Protein AF-A0A7W1JR65-F1 (afdb_monomer_lite)

Structure (mmCIF, N/CA/C/O backbone):
data_AF-A0A7W1JR65-F1
#
_entry.id   AF-A0A7W1JR65-F1
#
loop_
_atom_site.group_PDB
_atom_site.id
_atom_site.type_symbol
_atom_site.label_atom_id
_atom_site.label_alt_id
_atom_site.label_comp_id
_atom_site.label_asym_id
_atom_site.label_entity_id
_atom_site.label_seq_id
_atom_site.pdbx_PDB_ins_code
_atom_site.Cartn_x
_atom_site.Cartn_y
_atom_site.Cartn_z
_atom_site.occupancy
_atom_site.B_iso_or_equiv
_atom_site.auth_seq_id
_atom_site.auth_comp_id
_atom_site.auth_asym_id
_atom_site.auth_atom_id
_atom_site.pdbx_PDB_model_num
ATOM 1 N N . LYS A 1 1 ? -8.835 11.389 -4.921 1.00 63.66 1 LYS A N 1
ATOM 2 C CA . LYS A 1 1 ? -9.298 11.933 -3.617 1.00 63.66 1 LYS A CA 1
ATOM 3 C C . LYS A 1 1 ? -8.370 13.082 -3.230 1.00 63.66 1 LYS A C 1
ATOM 5 O O . LYS A 1 1 ? -7.216 13.019 -3.632 1.00 63.66 1 LYS A O 1
ATOM 10 N N . SER A 1 2 ? -8.854 14.125 -2.551 1.00 75.56 2 SER A N 1
ATOM 11 C CA . SER A 1 2 ? -8.025 15.269 -2.125 1.00 75.56 2 SER A CA 1
ATOM 12 C C . SER A 1 2 ? -7.551 15.106 -0.680 1.00 75.56 2 SER A C 1
ATOM 14 O O . SER A 1 2 ? -8.178 14.383 0.097 1.00 75.56 2 SER A O 1
ATOM 16 N N . ILE A 1 3 ? -6.483 15.819 -0.310 1.00 81.12 3 ILE A N 1
ATOM 17 C CA . ILE A 1 3 ? -5.942 15.844 1.060 1.00 81.12 3 ILE A CA 1
ATOM 18 C C . ILE A 1 3 ? -7.024 16.238 2.076 1.00 81.12 3 ILE A C 1
ATOM 20 O O . ILE A 1 3 ? -7.125 15.618 3.129 1.00 81.12 3 ILE A O 1
ATOM 24 N N . GLU A 1 4 ? -7.885 17.195 1.728 1.00 85.56 4 GLU A N 1
ATOM 25 C CA . GLU A 1 4 ? -8.994 17.657 2.574 1.00 85.56 4 GLU A CA 1
ATOM 26 C C . GLU A 1 4 ? -10.010 16.545 2.866 1.00 85.56 4 GLU A C 1
ATOM 28 O O . GLU A 1 4 ? -10.519 16.428 3.977 1.00 85.56 4 GLU A O 1
ATOM 33 N N . THR A 1 5 ? -10.275 15.685 1.879 1.00 85.56 5 THR A N 1
ATOM 34 C CA . THR A 1 5 ? -11.238 14.579 2.017 1.00 85.56 5 THR A CA 1
ATOM 35 C C . THR A 1 5 ? -10.640 13.324 2.651 1.00 85.56 5 THR A C 1
ATOM 37 O O . THR A 1 5 ? -11.378 12.476 3.150 1.00 85.56 5 THR A O 1
ATOM 40 N N . THR A 1 6 ? -9.312 13.175 2.632 1.00 82.62 6 THR A N 1
ATOM 41 C CA . THR A 1 6 ? -8.609 12.000 3.169 1.00 82.62 6 THR A CA 1
ATOM 42 C C . THR A 1 6 ? -7.302 12.377 3.877 1.00 82.62 6 THR A C 1
ATOM 44 O O . THR A 1 6 ? -6.231 11.911 3.477 1.00 82.62 6 THR A O 1
ATOM 47 N N . PRO A 1 7 ? -7.357 13.176 4.959 1.00 83.94 7 PRO A N 1
ATOM 48 C CA . PRO A 1 7 ? -6.157 13.713 5.603 1.00 83.94 7 PRO A CA 1
ATOM 49 C C . PRO A 1 7 ? -5.253 12.616 6.182 1.00 83.94 7 PRO A C 1
ATOM 51 O O . PRO A 1 7 ? -4.033 12.741 6.159 1.00 83.94 7 PRO A O 1
ATOM 54 N N . LYS A 1 8 ? -5.836 11.491 6.621 1.00 81.81 8 LYS A N 1
ATOM 55 C CA . LYS A 1 8 ? -5.101 10.348 7.194 1.00 81.81 8 LYS A CA 1
ATOM 56 C C . LYS A 1 8 ? -4.180 9.622 6.206 1.00 81.81 8 LYS A C 1
ATOM 58 O O . LYS A 1 8 ? -3.318 8.871 6.640 1.00 81.81 8 LYS A O 1
ATOM 63 N N . VAL A 1 9 ? -4.362 9.823 4.900 1.00 84.44 9 VAL A N 1
ATOM 64 C CA . VAL A 1 9 ? -3.545 9.192 3.846 1.00 84.44 9 VAL A CA 1
ATOM 65 C C . VAL A 1 9 ? -2.961 10.223 2.879 1.00 84.44 9 VAL A C 1
ATOM 67 O O . VAL A 1 9 ? -2.575 9.884 1.768 1.00 84.44 9 VAL A O 1
ATOM 70 N N . ALA A 1 10 ? -2.872 11.488 3.301 1.00 85.88 10 ALA A N 1
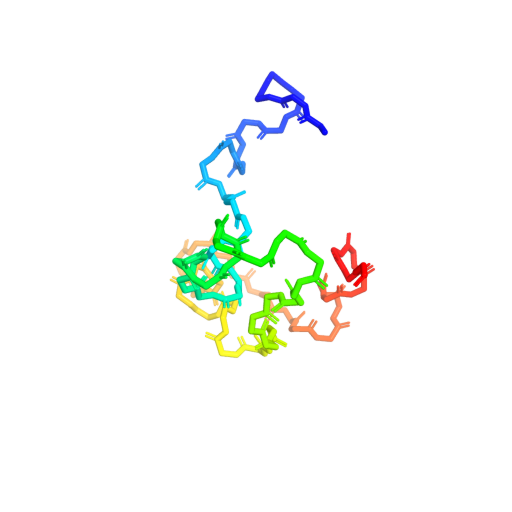ATOM 71 C CA . ALA A 1 10 ? -2.420 12.598 2.462 1.00 85.88 10 ALA A CA 1
ATOM 72 C C . ALA A 1 10 ? -1.023 12.394 1.845 1.00 85.88 10 ALA A C 1
ATOM 74 O O . ALA A 1 10 ? -0.759 12.902 0.762 1.00 85.88 10 ALA A O 1
ATOM 75 N N . ASN A 1 11 ? -0.154 11.628 2.513 1.00 86.56 11 ASN A N 1
ATOM 76 C CA . ASN A 1 11 ? 1.218 11.347 2.078 1.00 86.56 11 ASN A CA 1
ATOM 77 C C . ASN A 1 11 ? 1.438 9.874 1.683 1.00 86.56 11 ASN A C 1
ATOM 79 O O . ASN A 1 11 ? 2.574 9.409 1.647 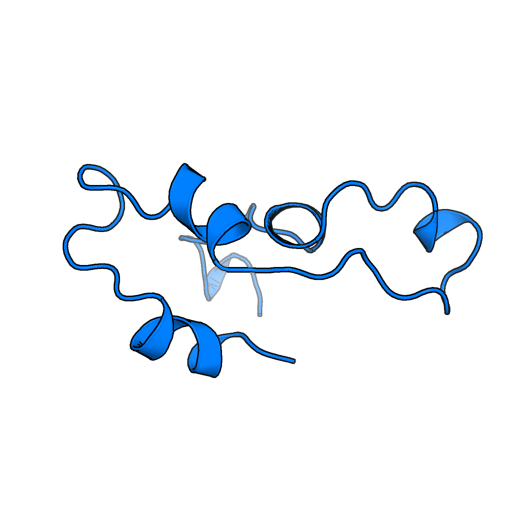1.00 86.56 11 ASN A O 1
ATOM 83 N N . VAL A 1 12 ? 0.365 9.124 1.415 1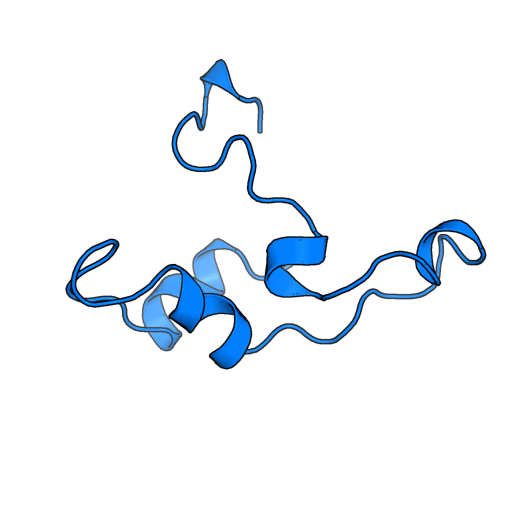.00 90.75 12 VAL A N 1
ATOM 84 C CA . VAL A 1 12 ? 0.449 7.738 0.936 1.00 90.75 12 VAL A CA 1
ATOM 85 C C . VAL A 1 12 ? 0.279 7.748 -0.582 1.00 90.75 12 VAL A C 1
ATOM 87 O O . VAL A 1 12 ? -0.826 7.931 -1.091 1.00 90.75 12 VAL A O 1
ATOM 90 N N . GLY A 1 13 ? 1.394 7.607 -1.300 1.00 89.38 13 GLY A N 1
ATOM 91 C CA . GLY A 1 13 ? 1.451 7.638 -2.764 1.00 89.38 13 GLY A CA 1
ATOM 92 C C . GLY A 1 13 ? 1.649 6.254 -3.387 1.00 89.38 13 GLY A C 1
ATOM 93 O O . GLY A 1 13 ? 1.742 5.247 -2.689 1.00 89.38 13 GLY A O 1
ATOM 94 N N . CYS A 1 14 ? 1.774 6.199 -4.717 1.00 91.00 14 CYS A N 1
ATOM 95 C CA . CYS A 1 14 ? 1.959 4.948 -5.470 1.00 91.00 14 CYS A CA 1
ATOM 96 C C . CYS A 1 14 ? 3.146 4.121 -4.941 1.00 91.00 14 CYS A C 1
ATOM 98 O O . CYS A 1 14 ? 3.081 2.899 -4.809 1.00 91.00 14 CYS A O 1
ATOM 100 N N . GLU A 1 15 ? 4.236 4.805 -4.600 1.00 92.38 15 GLU A N 1
ATOM 101 C CA . GLU A 1 15 ? 5.487 4.183 -4.163 1.00 92.38 15 GLU A CA 1
ATOM 102 C C . GLU A 1 15 ? 5.388 3.553 -2.771 1.00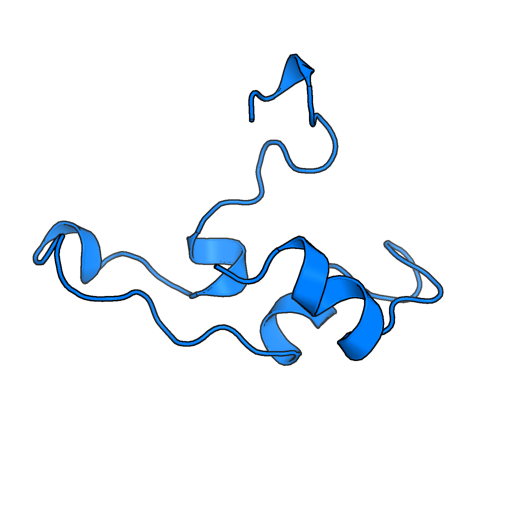 92.38 15 GLU A C 1
ATOM 104 O O . GLU A 1 15 ? 6.134 2.620 -2.477 1.00 92.38 15 GLU A O 1
ATOM 109 N N . SER A 1 16 ? 4.429 3.992 -1.947 1.00 93.06 16 SER A N 1
ATOM 110 C CA . SER A 1 16 ? 4.175 3.419 -0.621 1.00 93.06 16 SER A CA 1
ATOM 111 C C . SER A 1 16 ? 3.757 1.949 -0.697 1.00 93.06 16 SER A C 1
ATOM 113 O O . SER A 1 16 ? 4.004 1.203 0.244 1.00 93.06 16 SER A O 1
ATOM 115 N N . CYS A 1 17 ? 3.157 1.520 -1.814 1.00 93.25 17 CYS A N 1
ATOM 116 C CA . CYS A 1 17 ? 2.726 0.134 -2.015 1.00 93.25 17 CYS A CA 1
ATOM 117 C C . CYS A 1 17 ? 3.527 -0.600 -3.094 1.00 93.25 17 CYS A C 1
ATOM 119 O O . CYS A 1 17 ? 3.713 -1.812 -3.008 1.00 93.25 17 CYS A O 1
ATOM 121 N N . HIS A 1 18 ? 4.000 0.117 -4.113 1.00 92.69 18 HIS A N 1
ATOM 122 C CA . HIS A 1 18 ? 4.572 -0.497 -5.307 1.00 92.69 18 HIS A CA 1
ATOM 123 C C . HIS A 1 18 ? 6.095 -0.335 -5.459 1.00 92.69 18 HIS A C 1
ATOM 125 O O . HIS A 1 18 ? 6.673 -0.776 -6.460 1.00 92.69 18 HIS A O 1
ATOM 131 N N . GLY A 1 19 ? 6.753 0.296 -4.485 1.00 89.56 19 GLY A N 1
ATOM 132 C CA . GLY A 1 19 ? 8.184 0.573 -4.532 1.00 89.56 19 GLY A CA 1
ATOM 133 C C . GLY A 1 19 ? 8.559 1.704 -5.503 1.00 89.56 19 GLY A C 1
ATOM 134 O O . GLY A 1 19 ? 7.687 2.422 -5.995 1.00 89.56 19 GLY A O 1
ATOM 135 N N . PRO A 1 20 ? 9.864 1.891 -5.779 1.00 89.56 20 PRO A N 1
ATOM 136 C CA . PRO A 1 20 ? 10.361 3.076 -6.477 1.00 89.56 20 PRO A CA 1
ATOM 137 C C . PRO A 1 20 ? 9.812 3.241 -7.903 1.00 89.56 20 PRO A C 1
ATOM 139 O O . PRO A 1 20 ? 9.949 2.354 -8.749 1.00 89.56 20 PRO A O 1
ATOM 142 N N . GLY A 1 21 ? 9.296 4.431 -8.213 1.00 86.44 21 GLY A N 1
ATOM 143 C CA . GLY A 1 21 ? 8.750 4.822 -9.516 1.00 86.44 21 GLY A CA 1
ATOM 144 C C . GLY A 1 21 ? 9.793 5.279 -10.542 1.00 86.44 21 GLY A C 1
ATOM 145 O O . GLY A 1 21 ? 9.436 5.772 -11.611 1.00 86.44 21 GLY A O 1
ATOM 146 N N . SER A 1 22 ? 11.093 5.116 -10.275 1.00 84.38 22 SER A N 1
ATOM 147 C CA . SER A 1 22 ? 12.171 5.615 -11.151 1.00 84.38 22 SER A CA 1
ATOM 148 C C . SER A 1 22 ? 12.095 5.079 -12.589 1.00 84.38 22 SER A C 1
ATOM 150 O O . SER A 1 22 ? 12.428 5.785 -13.545 1.00 84.38 22 SER A O 1
ATOM 152 N N . LYS A 1 23 ? 11.608 3.843 -12.760 1.00 80.69 23 LYS A N 1
ATOM 153 C CA . LYS A 1 23 ? 11.358 3.229 -14.074 1.00 80.69 23 LYS A CA 1
ATOM 154 C C . LYS A 1 23 ? 10.079 3.742 -14.738 1.00 80.69 23 LYS A C 1
ATOM 156 O O . LYS A 1 23 ? 10.028 3.786 -15.964 1.00 80.69 23 LYS A O 1
ATOM 161 N N . HIS A 1 24 ? 9.089 4.150 -13.947 1.00 82.75 24 HIS A N 1
ATOM 162 C CA . HIS A 1 24 ? 7.813 4.671 -14.431 1.00 82.75 24 HIS A CA 1
ATOM 163 C C . HIS A 1 24 ? 7.983 6.046 -15.094 1.00 82.75 24 HIS A C 1
ATOM 165 O O . HIS A 1 24 ? 7.461 6.261 -16.180 1.00 82.75 24 HIS A O 1
ATOM 171 N N . ASN A 1 25 ? 8.834 6.926 -14.548 1.00 80.19 25 ASN A N 1
ATOM 172 C CA 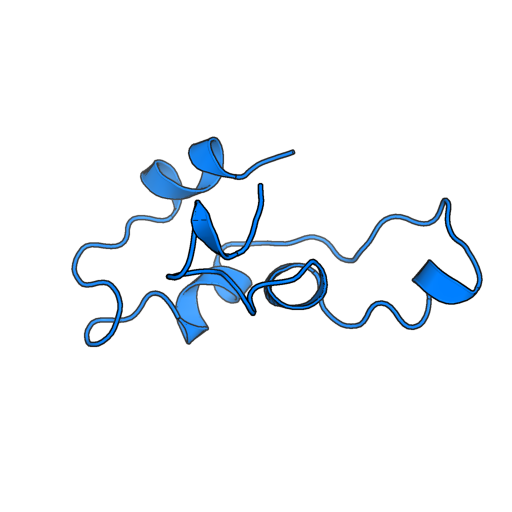. ASN A 1 25 ? 9.151 8.219 -15.180 1.00 80.19 25 ASN A CA 1
ATOM 173 C C . ASN A 1 25 ? 9.678 8.064 -16.624 1.00 80.19 25 ASN A C 1
ATOM 175 O O . ASN A 1 25 ? 9.282 8.779 -17.537 1.00 80.19 25 ASN A O 1
ATOM 179 N N . ARG A 1 26 ? 10.561 7.084 -16.857 1.00 83.06 26 ARG A N 1
ATOM 180 C CA . ARG A 1 26 ? 11.153 6.841 -18.187 1.00 83.06 26 ARG A CA 1
ATOM 181 C C . ARG A 1 26 ? 10.240 6.047 -19.122 1.00 83.06 26 ARG A C 1
ATOM 183 O O . ARG A 1 26 ? 10.459 6.038 -20.330 1.00 83.06 26 ARG A O 1
ATOM 190 N N . ARG A 1 27 ? 9.272 5.317 -18.568 1.00 84.56 27 ARG A N 1
ATOM 191 C CA . ARG A 1 27 ? 8.333 4.457 -19.294 1.00 84.56 27 ARG A CA 1
ATOM 192 C C . ARG A 1 27 ? 6.958 4.603 -18.636 1.00 84.56 27 ARG A C 1
ATOM 194 O O . ARG A 1 27 ? 6.593 3.736 -17.847 1.00 84.56 27 ARG A O 1
ATOM 201 N N . PRO A 1 28 ? 6.188 5.654 -18.958 1.00 78.25 28 PRO A N 1
ATOM 202 C CA . PRO A 1 28 ? 4.929 5.960 -18.267 1.00 78.25 28 PRO A CA 1
ATOM 203 C C . PRO A 1 28 ? 3.868 4.860 -18.416 1.00 78.25 28 PRO A C 1
ATOM 205 O O . PRO A 1 28 ? 2.987 4.725 -17.578 1.00 78.25 28 PRO A O 1
ATOM 208 N N . TYR A 1 29 ? 3.983 4.020 -19.447 1.00 81.00 29 TYR A N 1
ATOM 209 C CA . TYR A 1 29 ? 3.119 2.852 -19.645 1.00 81.00 29 TYR A CA 1
ATOM 210 C C . TYR A 1 29 ? 3.612 1.586 -18.929 1.00 81.00 29 TYR A C 1
ATOM 212 O O . TYR A 1 29 ? 2.927 0.566 -18.938 1.00 81.00 29 TYR A O 1
ATOM 220 N N . ALA A 1 30 ? 4.814 1.605 -18.346 1.00 80.50 30 ALA A N 1
ATOM 221 C CA . ALA A 1 30 ? 5.293 0.491 -17.546 1.00 80.50 30 ALA A CA 1
ATOM 222 C C . ALA A 1 30 ? 4.564 0.489 -16.202 1.00 80.50 30 ALA A C 1
ATOM 224 O O . ALA A 1 30 ? 4.547 1.494 -15.484 1.00 80.50 30 ALA A O 1
ATOM 225 N N . ALA A 1 31 ? 3.994 -0.668 -15.872 1.00 79.94 31 ALA A N 1
ATOM 226 C CA . ALA A 1 31 ? 3.389 -0.898 -14.577 1.00 79.94 31 ALA A CA 1
ATOM 227 C C . ALA A 1 31 ? 4.418 -0.713 -13.453 1.00 79.94 31 ALA A C 1
ATOM 229 O O . ALA A 1 31 ? 5.611 -1.005 -13.597 1.00 79.94 31 ALA A O 1
ATOM 230 N N . TYR A 1 32 ? 3.911 -0.248 -12.321 1.00 86.50 32 TYR A N 1
ATOM 231 C CA . TYR A 1 32 ? 4.615 -0.238 -11.052 1.00 86.50 32 TYR A CA 1
ATOM 232 C C . TYR A 1 32 ? 4.911 -1.673 -10.562 1.00 86.50 32 TYR A C 1
ATOM 234 O O . TYR A 1 32 ? 4.365 -2.650 -11.083 1.00 86.50 32 TYR A O 1
ATOM 242 N N . GLY A 1 33 ? 5.794 -1.819 -9.566 1.00 86.19 33 GLY A N 1
ATOM 243 C CA . GLY A 1 33 ? 6.062 -3.121 -8.942 1.00 86.19 33 GLY A CA 1
ATOM 244 C C . GLY A 1 33 ? 4.787 -3.740 -8.359 1.00 86.19 33 GLY A C 1
ATOM 245 O O . GLY A 1 33 ? 3.856 -3.022 -8.012 1.00 86.19 33 GLY A O 1
ATOM 246 N N . LYS A 1 34 ? 4.701 -5.072 -8.253 1.00 88.38 34 LYS A N 1
ATOM 247 C CA . LYS A 1 34 ? 3.522 -5.703 -7.635 1.00 88.38 34 LYS A CA 1
ATOM 248 C C . LYS A 1 34 ? 3.477 -5.370 -6.143 1.00 88.38 34 LYS A C 1
ATOM 250 O O . LYS A 1 34 ? 4.430 -5.671 -5.429 1.00 88.38 34 LYS A O 1
ATOM 255 N N . ALA A 1 35 ? 2.368 -4.784 -5.698 1.00 92.00 35 ALA A N 1
ATOM 256 C CA . ALA A 1 35 ? 2.068 -4.631 -4.282 1.00 92.00 35 ALA A CA 1
ATOM 257 C C . ALA A 1 35 ? 1.563 -5.965 -3.709 1.00 92.00 35 ALA A C 1
ATOM 259 O O . ALA A 1 35 ? 0.913 -6.747 -4.406 1.00 92.00 35 ALA A O 1
ATOM 260 N N . GLY A 1 36 ? 1.874 -6.217 -2.443 1.00 92.88 36 GLY A N 1
ATOM 261 C CA . GLY A 1 36 ? 1.452 -7.404 -1.706 1.00 92.88 36 GLY A CA 1
ATOM 262 C C . GLY A 1 36 ? 1.323 -7.093 -0.221 1.00 92.88 36 GLY A C 1
ATOM 263 O O . GLY A 1 36 ? 1.586 -5.968 0.201 1.00 92.88 36 GLY A O 1
ATOM 264 N N . GLU A 1 37 ? 0.943 -8.092 0.572 1.00 95.44 37 GLU A N 1
ATOM 265 C CA . GLU A 1 37 ? 0.703 -7.948 2.014 1.00 95.44 37 GLU A CA 1
ATOM 266 C C . GLU A 1 37 ? 1.871 -7.286 2.755 1.00 95.44 37 GLU A C 1
ATOM 268 O O . GLU A 1 37 ? 1.671 -6.412 3.596 1.00 95.44 37 GLU A O 1
ATOM 273 N N . GLN A 1 38 ? 3.102 -7.609 2.368 1.00 94.88 38 GLN A N 1
ATOM 274 C CA . GLN A 1 38 ? 4.324 -7.055 2.945 1.00 94.88 38 GLN A CA 1
ATOM 275 C C . GLN A 1 38 ? 4.418 -5.530 2.810 1.00 94.88 38 GLN A C 1
ATOM 277 O O . GLN A 1 38 ? 5.058 -4.893 3.640 1.00 94.88 38 GLN A O 1
ATOM 282 N N . ALA A 1 39 ? 3.781 -4.934 1.799 1.00 94.44 39 ALA A N 1
ATOM 283 C CA . ALA A 1 39 ? 3.740 -3.484 1.635 1.00 94.44 39 ALA A CA 1
ATOM 284 C C . ALA A 1 39 ? 2.761 -2.805 2.612 1.00 94.44 39 ALA A C 1
ATOM 286 O O . ALA A 1 39 ? 2.852 -1.601 2.838 1.00 94.44 39 ALA A O 1
ATOM 287 N N . CYS A 1 40 ? 1.835 -3.558 3.213 1.00 94.00 40 CYS A N 1
ATOM 288 C CA . CYS A 1 40 ? 0.861 -3.044 4.174 1.00 9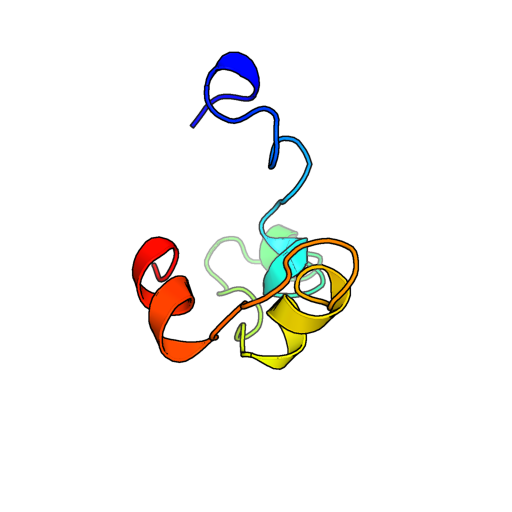4.00 40 CYS A CA 1
ATOM 289 C C . CYS A 1 40 ? 1.419 -3.007 5.604 1.00 94.00 40 CYS A C 1
ATOM 291 O O . CYS A 1 40 ? 1.127 -2.079 6.357 1.00 94.00 40 CYS A O 1
ATOM 293 N N . LEU A 1 41 ? 2.240 -3.995 5.971 1.00 94.38 41 LEU A N 1
ATOM 294 C CA . LEU A 1 41 ? 2.723 -4.222 7.341 1.00 94.38 41 LEU A CA 1
ATOM 295 C C . LEU A 1 41 ? 3.582 -3.098 7.965 1.00 94.38 41 LEU A C 1
ATOM 297 O O . LEU A 1 41 ? 3.544 -2.967 9.189 1.00 94.38 41 LEU A O 1
ATOM 301 N N . PRO A 1 42 ? 4.313 -2.249 7.210 1.00 93.00 42 PRO A N 1
ATOM 302 C CA . PRO A 1 42 ? 5.043 -1.127 7.804 1.00 93.00 42 PRO A CA 1
ATOM 303 C C . PRO A 1 42 ? 4.134 -0.117 8.515 1.00 93.00 42 PRO A C 1
ATOM 305 O O . PRO A 1 42 ? 4.519 0.454 9.534 1.00 93.00 42 PRO A O 1
ATOM 308 N N . CYS A 1 43 ? 2.922 0.095 7.994 1.00 92.75 43 CYS A N 1
ATOM 309 C CA . CYS A 1 43 ? 1.940 1.008 8.581 1.00 92.75 43 CYS A CA 1
ATOM 310 C C . CYS A 1 43 ? 0.831 0.263 9.324 1.00 92.75 43 CYS A C 1
ATOM 312 O O . CYS A 1 43 ? 0.307 0.779 10.304 1.00 92.75 43 CYS A O 1
ATOM 314 N N . HIS A 1 44 ? 0.468 -0.939 8.884 1.00 93.50 44 HIS A N 1
ATOM 315 C CA . HIS A 1 44 ? -0.549 -1.748 9.536 1.00 93.50 44 HIS A CA 1
ATOM 316 C C . HIS A 1 44 ? 0.068 -2.694 10.562 1.00 93.50 44 HIS A C 1
ATOM 318 O O . HIS A 1 44 ? 0.253 -3.885 10.326 1.00 93.50 44 HIS A O 1
ATOM 324 N N . ASN A 1 45 ? 0.373 -2.120 11.719 1.00 93.44 45 ASN A N 1
ATOM 325 C CA . ASN A 1 45 ? 0.900 -2.811 12.887 1.00 93.44 45 ASN A CA 1
ATOM 326 C C . ASN A 1 45 ? 0.007 -2.545 14.114 1.00 93.44 45 ASN A C 1
ATOM 328 O O . ASN A 1 45 ? -0.992 -1.825 14.029 1.00 93.44 45 ASN A O 1
ATOM 332 N N . SER A 1 46 ? 0.367 -3.120 15.262 1.00 94.44 46 SER A N 1
ATOM 333 C CA . SER A 1 46 ? -0.402 -3.001 16.509 1.00 94.44 46 SER A CA 1
ATOM 334 C C . SER A 1 46 ? -0.570 -1.566 17.012 1.00 94.44 46 SER A C 1
ATOM 336 O O . SER A 1 46 ? -1.556 -1.283 17.685 1.00 94.44 46 SER A O 1
ATOM 338 N N . GLU A 1 47 ? 0.367 -0.671 16.701 1.00 94.25 47 GLU A N 1
ATOM 339 C CA . GLU A 1 47 ? 0.349 0.720 17.166 1.00 94.25 47 GLU A CA 1
ATOM 340 C C . GLU A 1 47 ? -0.524 1.605 16.269 1.00 94.25 47 GLU A C 1
ATOM 342 O O . GLU A 1 47 ? -1.287 2.438 16.752 1.00 94.25 47 GLU A O 1
ATOM 347 N N . ASN A 1 48 ? -0.442 1.398 14.955 1.00 89.25 48 ASN A N 1
ATOM 348 C CA . ASN A 1 48 ? -1.023 2.298 13.959 1.00 89.25 48 ASN A CA 1
ATOM 349 C C . ASN A 1 48 ? -2.366 1.814 13.398 1.00 89.25 48 ASN A C 1
ATOM 351 O O . ASN A 1 48 ? -3.175 2.615 12.928 1.00 89.25 48 ASN A O 1
ATOM 355 N N . SER A 1 49 ? -2.609 0.504 13.404 1.00 91.50 49 SER A N 1
ATOM 356 C CA . SER A 1 49 ? -3.835 -0.100 12.880 1.00 91.50 49 SER A CA 1
ATOM 357 C C . SER A 1 49 ? -4.093 -1.457 13.546 1.00 91.50 49 SER A C 1
ATOM 359 O O . SER A 1 49 ? -4.039 -2.494 12.871 1.00 91.50 49 SER A O 1
ATOM 361 N N . PRO A 1 50 ? -4.387 -1.473 14.858 1.00 93.50 50 PRO A N 1
ATOM 362 C CA . PRO A 1 50 ? -4.764 -2.700 15.548 1.00 93.50 50 PRO A CA 1
ATOM 363 C C . PRO A 1 50 ? -5.966 -3.362 14.856 1.00 93.50 50 PRO A C 1
ATOM 365 O O . PRO A 1 50 ? -6.913 -2.684 14.457 1.00 93.50 50 PRO A O 1
ATOM 368 N N . GLY A 1 51 ? -5.914 -4.687 14.692 1.00 93.56 51 GLY A N 1
ATOM 369 C CA . GLY A 1 51 ? -6.962 -5.457 14.010 1.00 93.56 51 GLY A CA 1
ATOM 370 C C . GLY A 1 51 ? -6.931 -5.379 12.480 1.00 93.56 51 GLY A C 1
ATOM 371 O O . GLY A 1 51 ? -7.933 -5.673 11.837 1.00 93.56 51 GLY A O 1
ATOM 372 N N . PHE A 1 52 ? -5.810 -4.969 11.878 1.00 95.62 52 PHE A N 1
ATOM 373 C CA . PHE A 1 52 ? -5.653 -5.053 10.429 1.00 95.62 52 PHE A CA 1
ATOM 374 C C . PHE A 1 52 ? -5.701 -6.505 9.940 1.00 95.62 52 PHE A C 1
ATOM 376 O O . PHE A 1 52 ? -4.916 -7.344 10.381 1.00 95.62 52 PHE A O 1
ATOM 383 N N . THR A 1 53 ? -6.555 -6.748 8.947 1.00 96.25 53 THR A N 1
ATOM 384 C CA . THR A 1 53 ? -6.622 -8.009 8.207 1.00 96.25 53 THR A CA 1
ATOM 385 C C . THR A 1 53 ? -6.400 -7.718 6.730 1.00 96.25 53 THR A C 1
ATOM 387 O O . THR A 1 53 ? -7.230 -7.062 6.094 1.00 96.25 53 THR A O 1
ATOM 390 N N . PHE A 1 54 ? -5.314 -8.229 6.147 1.00 95.12 54 PHE A N 1
ATOM 391 C CA . PHE A 1 54 ? -4.995 -7.972 4.739 1.00 95.12 54 PHE A CA 1
ATOM 392 C C . PHE A 1 54 ? -6.159 -8.328 3.801 1.00 95.12 54 PHE A C 1
ATOM 394 O O . PHE A 1 54 ? -6.557 -7.510 2.973 1.00 95.12 54 PHE A O 1
ATOM 401 N N . ALA A 1 55 ? -6.778 -9.496 3.998 1.00 96.19 55 ALA A N 1
ATOM 402 C CA . ALA A 1 55 ? -7.893 -9.970 3.177 1.00 96.19 55 ALA A CA 1
ATOM 403 C C . ALA A 1 55 ? -9.134 -9.053 3.208 1.00 96.19 55 ALA A C 1
ATOM 405 O O . ALA A 1 55 ? -9.858 -8.969 2.219 1.00 96.19 55 ALA A O 1
ATOM 406 N N . GLU A 1 56 ? -9.375 -8.340 4.311 1.00 96.31 56 GLU A N 1
ATOM 407 C CA . GLU A 1 56 ? -10.533 -7.446 4.456 1.00 96.31 56 GLU A CA 1
ATOM 408 C C . GLU A 1 56 ? -10.249 -6.029 3.939 1.00 96.31 56 GLU A C 1
ATOM 410 O O . GLU A 1 56 ? -11.161 -5.296 3.544 1.00 96.31 56 GLU A O 1
ATOM 415 N N . TYR A 1 57 ? -8.983 -5.609 3.968 1.00 93.31 57 TYR A N 1
ATOM 416 C CA . TYR A 1 57 ? -8.569 -4.253 3.610 1.00 93.31 57 TYR A CA 1
ATOM 417 C C . TYR A 1 57 ? -8.150 -4.144 2.144 1.00 93.31 57 TYR A C 1
ATOM 419 O O . TYR A 1 57 ? -8.451 -3.133 1.508 1.00 93.31 57 TYR A O 1
ATOM 427 N N . TRP A 1 58 ? -7.521 -5.181 1.587 1.00 94.69 58 TRP A N 1
ATOM 428 C CA . TRP A 1 58 ? -7.037 -5.200 0.206 1.00 94.69 58 TRP A CA 1
ATOM 429 C C . TRP A 1 58 ? -8.117 -4.860 -0.841 1.00 94.69 58 TRP A C 1
ATOM 431 O O . TRP A 1 58 ? -7.864 -3.982 -1.672 1.00 94.69 58 TRP A O 1
ATOM 441 N N . PRO A 1 59 ? -9.349 -5.413 -0.776 1.00 95.38 59 PRO A N 1
ATOM 442 C CA . PRO A 1 59 ? -10.391 -5.104 -1.761 1.00 95.38 59 PRO A CA 1
ATOM 443 C C . PRO A 1 59 ? -10.827 -3.631 -1.787 1.00 95.38 59 PRO A C 1
ATOM 445 O O . PRO A 1 59 ? -11.433 -3.183 -2.755 1.00 95.38 59 PRO A O 1
ATOM 448 N N . LYS A 1 60 ? -10.543 -2.855 -0.731 1.00 90.62 60 LYS A N 1
ATOM 449 C CA . LYS A 1 60 ? -10.939 -1.438 -0.632 1.00 90.62 60 LYS A CA 1
ATOM 450 C C . LYS A 1 60 ? -10.032 -0.508 -1.443 1.00 90.62 60 LYS A C 1
ATOM 452 O O . LYS A 1 60 ? -10.396 0.648 -1.654 1.00 90.62 60 LYS A O 1
ATOM 457 N N . ILE A 1 61 ? -8.847 -0.982 -1.834 1.00 89.38 61 ILE A N 1
ATOM 458 C CA . ILE A 1 61 ? -7.807 -0.180 -2.499 1.00 89.38 61 ILE A CA 1
ATOM 459 C C . ILE A 1 61 ? -7.256 -0.822 -3.779 1.00 89.38 61 ILE A C 1
ATOM 461 O O . ILE A 1 61 ? -6.553 -0.144 -4.533 1.00 89.38 61 ILE A O 1
ATOM 465 N N . SER A 1 62 ? -7.541 -2.107 -4.017 1.00 90.38 62 SER A N 1
ATOM 466 C CA . SER A 1 62 ? -7.107 -2.819 -5.219 1.00 90.38 62 SER A CA 1
ATOM 467 C C . SER A 1 62 ? -7.648 -2.137 -6.475 1.00 90.38 62 SER A C 1
ATOM 469 O O . SER A 1 62 ? -8.850 -1.865 -6.555 1.00 90.38 62 SER A O 1
ATOM 471 N N . HIS A 1 63 ? -6.763 -1.887 -7.437 1.00 89.69 63 HIS A N 1
ATOM 472 C CA . HIS A 1 63 ? -7.047 -1.244 -8.717 1.00 89.69 63 HIS A CA 1
ATOM 473 C C . HIS A 1 63 ? -6.237 -1.892 -9.841 1.00 89.69 63 HIS A C 1
ATOM 475 O O . HIS A 1 63 ? -5.206 -2.536 -9.531 1.00 89.69 63 HIS A O 1
#

Secondary structure (DSSP, 8-state):
--TTT-GGGTT--HHHHH--THHHHH-TTSPPPPP-GGGTTTTSSTTTSTT--HHHHGGGT--

Radius of gyration: 13.27 Å; chains: 1; bounding box: 23×28×37 Å

Sequence (63 aa):
KSIETTPKVANVGCESCHGPGSKHNRRPYAAYGKAGEQACLPCHNSENSPGFTFAEYWPKISH

pLDDT: mean 88.75, std 6.22, range [63.66, 96.31]

Foldseek 3Di:
DACVVPVVCNPPDPCLFQNDCPVCVVPVPDDGHDGDPVSVDVQCDCVRNNPDDCVVCVVVPPD